Protein AF-A0A073JRW8-F1 (afdb_monomer)

Secondary structure (DSSP, 8-state):
-------------SSSSSSS-TT----------------TTHHHHHHHS-HHHHHHHHHHTS-------TTS-TTS-SEEEEEEE-SSPPHHHHHHHHHHTT----HHHHHHHHHHHHHHHHHHHHHHHTSPP-SSS-GGG-EEEEEE-SSS-EEEEEEES--

Structure (mmCIF, N/CA/C/O backbone):
data_AF-A0A073JRW8-F1
#
_entry.id   AF-A0A073JRW8-F1
#
loop_
_atom_site.group_PDB
_atom_site.id
_atom_site.type_symbol
_atom_site.label_atom_id
_atom_site.label_alt_id
_atom_site.label_comp_id
_atom_site.label_asym_id
_atom_site.label_entity_id
_atom_site.label_seq_id
_atom_site.pdbx_PDB_ins_code
_atom_site.Cartn_x
_atom_site.Cartn_y
_atom_site.Cartn_z
_atom_site.occupancy
_atom_site.B_iso_or_equiv
_atom_site.auth_seq_id
_atom_site.auth_comp_id
_atom_site.auth_asym_id
_atom_site.auth_atom_id
_atom_site.pdbx_PDB_model_num
ATOM 1 N N . MET A 1 1 ? -10.676 -90.789 -22.415 1.00 35.84 1 MET A N 1
ATOM 2 C CA . MET A 1 1 ? -9.493 -90.402 -21.603 1.00 35.84 1 MET A CA 1
ATOM 3 C C . MET A 1 1 ? -9.433 -88.880 -21.460 1.00 35.84 1 MET A C 1
ATOM 5 O O . MET A 1 1 ? -9.673 -88.204 -22.444 1.00 35.84 1 MET A O 1
ATOM 9 N N . LYS A 1 2 ? -9.048 -88.395 -20.265 1.00 36.50 2 LYS A N 1
ATOM 10 C CA . LYS A 1 2 ? -8.553 -87.036 -19.914 1.00 36.50 2 LYS A CA 1
ATOM 11 C C . LYS A 1 2 ? -9.554 -85.852 -19.780 1.00 36.50 2 LYS A C 1
ATOM 13 O O . LYS A 1 2 ? -9.898 -85.177 -20.735 1.00 36.50 2 LYS A O 1
ATOM 18 N N . ARG A 1 3 ? -9.918 -85.584 -18.506 1.00 36.88 3 ARG A N 1
ATOM 19 C CA . ARG A 1 3 ? -9.905 -84.293 -17.745 1.00 36.88 3 ARG A CA 1
ATOM 20 C C . ARG A 1 3 ? -9.437 -83.055 -18.565 1.00 36.88 3 ARG A C 1
ATOM 22 O O . ARG A 1 3 ? -8.387 -83.158 -19.179 1.00 36.88 3 ARG A O 1
ATOM 29 N N . ARG A 1 4 ? -10.011 -81.834 -18.509 1.00 43.69 4 ARG A N 1
ATOM 30 C CA . ARG A 1 4 ? -10.303 -80.963 -17.337 1.00 43.69 4 ARG A CA 1
ATOM 31 C C . ARG A 1 4 ? -10.936 -79.605 -17.786 1.00 43.69 4 ARG A C 1
ATOM 33 O O . ARG A 1 4 ? -10.446 -79.009 -18.727 1.00 43.69 4 ARG A O 1
ATOM 40 N N . LYS A 1 5 ? -11.893 -79.102 -16.981 1.00 47.22 5 LYS A N 1
ATOM 41 C CA . LYS A 1 5 ? -12.165 -77.707 -16.517 1.00 47.22 5 LYS A CA 1
ATOM 42 C C . LYS A 1 5 ? -12.513 -76.529 -17.475 1.00 47.22 5 LYS A C 1
ATOM 44 O O . LYS A 1 5 ? -11.645 -75.948 -18.102 1.00 47.22 5 LYS A O 1
ATOM 49 N N . LYS A 1 6 ? -13.763 -76.061 -17.272 1.00 51.03 6 LYS A N 1
ATOM 50 C CA . LYS A 1 6 ? -14.276 -74.688 -17.003 1.00 51.03 6 LYS A CA 1
ATOM 51 C C . LYS A 1 6 ? -13.978 -73.554 -18.003 1.00 51.03 6 LYS A C 1
ATOM 53 O O . LYS A 1 6 ? -12.868 -73.042 -18.052 1.00 51.03 6 LYS A O 1
ATOM 58 N N . GLY A 1 7 ? -15.046 -73.016 -18.600 1.00 43.41 7 GLY A N 1
ATOM 59 C CA . GLY A 1 7 ? -15.055 -71.698 -19.235 1.00 43.41 7 GLY A CA 1
ATOM 60 C C . GLY A 1 7 ? -16.471 -71.147 -19.452 1.00 43.41 7 GLY A C 1
ATOM 61 O O . GLY A 1 7 ? -17.179 -71.631 -20.319 1.00 43.41 7 GLY A O 1
ATOM 62 N N . LYS A 1 8 ? -16.818 -70.115 -18.667 1.00 47.66 8 LYS A N 1
ATOM 63 C CA . LYS A 1 8 ? -17.730 -68.991 -18.974 1.00 47.66 8 LYS A CA 1
ATOM 64 C C . LYS A 1 8 ? -19.222 -69.294 -19.237 1.00 47.66 8 LYS A C 1
ATOM 66 O O . LYS A 1 8 ? -19.666 -69.377 -20.373 1.00 47.66 8 LYS A O 1
ATOM 71 N N . LEU A 1 9 ? -20.006 -69.303 -18.157 1.00 50.66 9 LEU A N 1
ATOM 72 C CA . LEU A 1 9 ? -21.422 -68.911 -18.154 1.00 50.66 9 LEU A CA 1
ATOM 73 C C . LEU A 1 9 ? -21.492 -67.493 -17.552 1.00 50.66 9 LEU A C 1
ATOM 75 O O . LEU A 1 9 ? -20.714 -67.226 -16.638 1.00 50.66 9 LEU A O 1
ATOM 79 N N . LEU A 1 10 ? -22.424 -66.652 -18.021 1.00 53.97 10 LEU A N 1
ATOM 80 C CA . LEU A 1 10 ? -22.710 -65.253 -17.617 1.00 53.97 10 LEU A CA 1
ATOM 81 C C . LEU A 1 10 ? -22.165 -64.166 -18.562 1.00 53.97 10 LEU A C 1
ATOM 83 O O . LEU A 1 10 ? -21.431 -63.267 -18.165 1.00 53.97 10 LEU A O 1
ATOM 87 N N . ILE A 1 11 ? -22.598 -64.216 -19.821 1.00 52.56 11 ILE A N 1
ATOM 88 C CA . ILE A 1 11 ? -22.762 -63.015 -20.650 1.00 52.56 11 ILE A CA 1
ATOM 89 C C . ILE A 1 11 ? -24.273 -62.789 -20.725 1.00 52.56 11 ILE A C 1
ATOM 91 O O . ILE A 1 11 ? -24.951 -63.473 -21.484 1.00 52.56 11 ILE A O 1
ATOM 95 N N . GLY A 1 12 ? -24.815 -61.910 -19.879 1.00 53.12 12 GLY A N 1
ATOM 96 C CA . GLY A 1 12 ? -26.234 -61.553 -19.956 1.00 53.12 12 GLY A CA 1
ATOM 97 C C . GLY A 1 12 ? -26.850 -61.011 -18.670 1.00 53.12 12 GLY A C 1
ATOM 98 O O . GLY A 1 12 ? -27.732 -61.663 -18.135 1.00 53.12 12 GLY A O 1
ATOM 99 N N . THR A 1 13 ? -26.428 -59.832 -18.187 1.00 53.28 13 THR A N 1
ATOM 100 C CA . THR A 1 13 ? -27.171 -59.069 -17.148 1.00 53.28 13 THR A CA 1
ATOM 101 C C . THR A 1 13 ? -26.910 -57.546 -17.134 1.00 53.28 13 THR A C 1
ATOM 103 O O . THR A 1 13 ? -27.232 -56.885 -16.154 1.00 53.28 13 THR A O 1
ATOM 106 N N . LEU A 1 14 ? -26.381 -56.924 -18.196 1.00 49.25 14 LEU A N 1
ATOM 107 C CA . LEU A 1 14 ? -25.924 -55.517 -18.133 1.00 49.25 14 LEU A CA 1
ATOM 108 C C . LEU A 1 14 ? -26.833 -54.477 -18.825 1.00 49.25 14 LEU A C 1
ATOM 110 O O . LEU A 1 14 ? -26.345 -53.432 -19.234 1.00 49.25 14 LEU A O 1
ATOM 114 N N . ALA A 1 15 ? -28.143 -54.729 -18.960 1.00 52.25 15 ALA A N 1
ATOM 115 C CA . ALA A 1 15 ? -29.030 -53.841 -19.736 1.00 52.25 15 ALA A CA 1
ATOM 116 C C . ALA A 1 15 ? -30.393 -53.474 -19.101 1.00 52.25 15 ALA A C 1
ATOM 118 O O . ALA A 1 15 ? -31.238 -52.925 -19.797 1.00 52.25 15 ALA A O 1
ATOM 119 N N . VAL A 1 16 ? -30.635 -53.726 -17.805 1.00 51.41 16 VAL A N 1
ATOM 120 C CA . VAL A 1 16 ? -31.962 -53.454 -17.183 1.00 51.41 16 VAL A CA 1
ATOM 121 C C . VAL A 1 16 ? -31.950 -52.310 -16.147 1.00 51.41 16 VAL A C 1
ATOM 123 O O . VAL A 1 16 ? -32.996 -51.896 -15.667 1.00 51.41 16 VAL A O 1
ATOM 126 N N . GLY A 1 17 ? -30.797 -51.711 -15.834 1.00 48.44 17 GLY A N 1
ATOM 127 C CA . GLY A 1 17 ? -30.702 -50.703 -14.762 1.00 48.44 17 GLY A CA 1
ATOM 128 C C . GLY A 1 17 ? -30.895 -49.230 -15.153 1.00 48.44 17 GLY A C 1
ATOM 129 O O . GLY A 1 17 ? -30.940 -48.389 -14.264 1.00 48.44 17 GLY A O 1
ATOM 130 N N . MET A 1 18 ? -30.967 -48.877 -16.442 1.00 51.25 18 MET A N 1
ATOM 131 C CA . MET A 1 18 ? -30.707 -47.487 -16.871 1.00 51.25 18 MET A CA 1
ATOM 132 C C . MET A 1 18 ? -31.946 -46.637 -17.213 1.00 51.25 18 MET A C 1
ATOM 134 O O . MET A 1 18 ? -31.793 -45.501 -17.646 1.00 51.25 18 MET A O 1
ATOM 138 N N . LEU A 1 19 ? -33.170 -47.138 -17.007 1.00 50.44 19 LEU A N 1
ATOM 139 C CA . LEU A 1 19 ? -34.402 -46.448 -17.439 1.00 50.44 19 LEU A CA 1
ATOM 140 C C . LEU A 1 19 ? -35.303 -45.913 -16.307 1.00 50.44 19 LEU A C 1
ATOM 142 O O . LEU A 1 19 ? -36.461 -45.609 -16.564 1.00 50.44 19 LEU A O 1
ATOM 146 N N . LEU A 1 20 ? -34.803 -45.744 -15.074 1.00 50.81 20 LEU A N 1
ATOM 147 C CA . LEU A 1 20 ? -35.631 -45.274 -13.942 1.00 50.81 20 LEU A CA 1
ATOM 148 C C . LEU A 1 20 ? -35.132 -44.019 -13.195 1.00 50.81 20 LEU A C 1
ATOM 150 O O . LEU A 1 20 ? -35.583 -43.776 -12.082 1.00 50.81 20 LEU A O 1
ATOM 154 N N . SER A 1 21 ? -34.255 -43.180 -13.762 1.00 48.78 21 SER A N 1
ATOM 155 C CA . SER A 1 21 ? -33.743 -41.997 -13.029 1.00 48.78 21 SER A CA 1
ATOM 156 C C . SER A 1 21 ? -34.235 -40.622 -13.510 1.00 48.78 21 SER A C 1
ATOM 158 O O . SER A 1 21 ? -33.733 -39.608 -13.033 1.00 48.78 21 SER A O 1
ATOM 160 N N . GLN A 1 22 ? -35.211 -40.540 -14.417 1.00 48.69 22 GLN A N 1
ATOM 161 C CA . GLN A 1 22 ? -35.761 -39.257 -14.889 1.00 48.69 22 GLN A CA 1
ATOM 162 C C . GLN A 1 22 ? -36.931 -38.816 -13.990 1.00 48.69 22 GLN A C 1
ATOM 164 O O . GLN A 1 22 ? -38.089 -38.886 -14.389 1.00 48.69 22 GLN A O 1
ATOM 169 N N . GLY A 1 23 ? -36.656 -38.443 -12.739 1.00 52.97 23 GLY A N 1
ATOM 170 C CA . GLY A 1 23 ? -37.728 -38.032 -11.821 1.00 52.97 23 GLY A CA 1
ATOM 171 C C . GLY A 1 23 ? -37.309 -37.450 -10.475 1.00 52.97 23 GLY A C 1
ATOM 172 O O . GLY A 1 23 ? -38.172 -37.212 -9.637 1.00 52.97 23 GLY A O 1
ATOM 173 N N . ILE A 1 24 ? -36.017 -37.210 -10.240 1.00 49.53 24 ILE A N 1
ATOM 174 C CA . ILE A 1 24 ? -35.566 -36.579 -8.997 1.00 49.53 24 ILE A CA 1
ATOM 175 C C . ILE A 1 24 ? -35.348 -35.092 -9.296 1.00 49.53 24 ILE A C 1
ATOM 177 O O . ILE A 1 24 ? -34.480 -34.782 -10.114 1.00 49.53 24 ILE A O 1
ATOM 181 N N . PRO A 1 25 ? -36.109 -34.157 -8.693 1.00 47.12 25 PRO A N 1
ATOM 182 C CA . PRO A 1 25 ? -35.746 -32.752 -8.769 1.00 47.12 25 PRO A CA 1
ATOM 183 C C . PRO A 1 25 ? -34.351 -32.611 -8.163 1.00 47.12 25 PRO A C 1
ATOM 185 O O . PRO A 1 25 ? -34.113 -33.043 -7.033 1.00 47.12 25 PRO A O 1
ATOM 188 N N . TYR A 1 26 ? -33.418 -32.043 -8.926 1.00 47.31 26 TYR A N 1
ATOM 189 C CA . TYR A 1 26 ? -32.102 -31.673 -8.425 1.00 47.31 26 TYR A CA 1
ATOM 190 C C . TYR A 1 26 ? -32.273 -30.543 -7.405 1.00 47.31 26 TYR A C 1
ATOM 192 O O . TYR A 1 26 ? -32.080 -29.370 -7.711 1.00 47.31 26 TYR A O 1
ATOM 200 N N . ASN A 1 27 ? -32.649 -30.895 -6.177 1.00 45.81 27 ASN A N 1
ATOM 201 C CA . ASN A 1 27 ? -32.329 -30.075 -5.028 1.00 45.81 27 ASN A CA 1
ATOM 202 C C . ASN A 1 27 ? -30.813 -30.140 -4.911 1.00 45.81 27 ASN A C 1
ATOM 204 O O . ASN A 1 27 ? -30.245 -31.134 -4.456 1.00 45.81 27 ASN A O 1
ATOM 208 N N . VAL A 1 28 ? -30.155 -29.097 -5.406 1.00 57.91 28 VAL A N 1
ATOM 209 C CA . VAL A 1 28 ? -28.785 -28.798 -5.021 1.00 57.91 28 VAL A CA 1
ATOM 210 C C . VAL A 1 28 ? -28.754 -28.826 -3.495 1.00 57.91 28 VAL A C 1
ATOM 212 O O . VAL A 1 28 ? -29.450 -28.057 -2.835 1.00 57.91 28 VAL A O 1
ATOM 215 N N . LEU A 1 29 ? -28.004 -29.765 -2.925 1.00 47.88 29 LEU A N 1
ATOM 216 C CA . LEU A 1 29 ? -27.641 -29.725 -1.515 1.00 47.88 29 LEU A CA 1
ATOM 217 C C . LEU A 1 29 ? -26.629 -28.587 -1.362 1.00 47.88 29 LEU A C 1
ATOM 219 O O . LEU A 1 29 ? -25.432 -28.816 -1.221 1.00 47.88 29 LEU A O 1
ATOM 223 N N . ALA A 1 30 ? -27.106 -27.350 -1.488 1.00 47.09 30 ALA A N 1
ATOM 224 C CA . ALA A 1 30 ? -26.414 -26.225 -0.905 1.00 47.09 30 ALA A CA 1
ATOM 225 C C . ALA A 1 30 ? -26.452 -26.482 0.600 1.00 47.09 30 ALA A C 1
ATOM 227 O O . ALA A 1 30 ? -27.526 -26.495 1.204 1.00 47.09 30 ALA A O 1
ATOM 228 N N . GLU A 1 31 ? -25.286 -26.783 1.165 1.00 42.62 31 GLU A N 1
ATOM 229 C CA . GLU A 1 31 ? -25.055 -26.713 2.599 1.00 42.62 31 GLU A CA 1
ATOM 230 C C . GLU A 1 31 ? -25.673 -25.402 3.085 1.00 42.62 31 GLU A C 1
ATOM 232 O O . GLU A 1 31 ? -25.370 -24.327 2.555 1.00 42.62 31 GLU A O 1
ATOM 237 N N . SER A 1 32 ? -26.653 -25.518 3.983 1.00 49.69 32 SER A N 1
ATOM 238 C CA . SER A 1 32 ? -27.364 -24.382 4.553 1.00 49.69 32 SER A CA 1
ATOM 239 C C . SER A 1 32 ? -26.346 -23.318 4.965 1.00 49.69 32 SER A C 1
ATOM 241 O O . SER A 1 32 ? -25.282 -23.691 5.466 1.00 49.69 32 SER A O 1
ATOM 243 N N . PRO A 1 33 ? -26.627 -22.014 4.786 1.00 46.44 33 PRO A N 1
ATOM 244 C CA . PRO A 1 33 ? -25.739 -20.991 5.309 1.00 46.44 33 PRO A CA 1
ATOM 245 C C . PRO A 1 33 ? -25.547 -21.280 6.796 1.00 46.44 33 PRO A C 1
ATOM 247 O O . PRO A 1 33 ? -26.513 -21.270 7.557 1.00 46.44 33 PRO A O 1
ATOM 250 N N . VAL A 1 34 ? -24.316 -21.622 7.185 1.00 49.56 34 VAL A N 1
ATOM 251 C CA . VAL A 1 34 ? -23.943 -21.749 8.589 1.00 49.56 34 VAL A CA 1
ATOM 252 C C . VAL A 1 34 ? -24.274 -20.399 9.207 1.00 49.56 34 VAL A C 1
ATOM 254 O O . VAL A 1 34 ? -23.617 -19.400 8.911 1.00 49.56 34 VAL A O 1
ATOM 257 N N . GLU A 1 35 ? -25.338 -20.350 10.007 1.00 46.59 35 GLU A N 1
ATOM 258 C CA . GLU A 1 35 ? -25.598 -19.219 10.883 1.00 46.59 35 GLU A CA 1
ATOM 259 C C . GLU A 1 35 ? -24.386 -19.107 11.804 1.00 46.59 35 GLU A C 1
ATOM 261 O O . GLU A 1 35 ? -24.198 -19.893 12.735 1.00 46.59 35 GLU A O 1
ATOM 266 N N . LEU A 1 36 ? -23.509 -18.154 11.491 1.00 46.72 36 LEU A N 1
ATOM 267 C CA . LEU A 1 36 ? -22.407 -17.773 12.355 1.00 46.72 36 LEU A CA 1
ATOM 268 C C . LEU A 1 36 ? -23.016 -17.054 13.556 1.00 46.72 36 LEU A C 1
ATOM 270 O O . LEU A 1 36 ? -23.108 -15.827 13.590 1.00 46.72 36 LEU A O 1
ATOM 274 N N . ASN A 1 37 ? -23.473 -17.843 14.526 1.00 51.41 37 ASN A N 1
ATOM 275 C CA . ASN A 1 37 ? -23.863 -17.337 15.828 1.00 51.41 37 ASN A CA 1
ATOM 276 C C . ASN A 1 37 ? -22.679 -16.544 16.403 1.00 51.41 37 ASN A C 1
ATOM 278 O O . ASN A 1 37 ? -21.550 -17.054 16.392 1.00 51.41 37 ASN A O 1
ATOM 282 N N . PRO A 1 38 ? -22.898 -15.308 16.885 1.00 51.75 38 PRO A N 1
ATOM 283 C CA . PRO A 1 38 ? -21.883 -14.572 17.616 1.00 51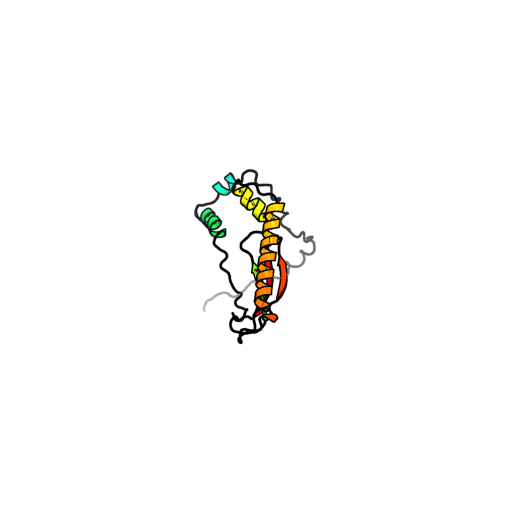.75 38 PRO A CA 1
ATOM 284 C C . PRO A 1 38 ? -21.331 -15.472 18.720 1.00 51.75 38 PRO A C 1
ATOM 286 O O . PRO A 1 38 ? -22.078 -16.024 19.524 1.00 51.75 38 PRO A O 1
ATOM 289 N N . VAL A 1 39 ? -20.019 -15.691 18.714 1.00 54.50 39 VAL A N 1
ATOM 290 C CA . VAL A 1 39 ? -19.368 -16.526 19.721 1.00 54.50 39 VAL A CA 1
ATOM 291 C C . VAL A 1 39 ? -19.373 -15.739 21.029 1.00 54.50 39 VAL A C 1
ATOM 293 O O . VAL A 1 39 ? -18.458 -14.963 21.294 1.00 54.50 39 VAL A O 1
ATOM 296 N N . ASP A 1 40 ? -20.400 -15.949 21.851 1.00 59.66 40 ASP A N 1
ATOM 297 C CA . ASP A 1 40 ? -20.576 -15.277 23.148 1.00 59.66 40 ASP A CA 1
ATOM 298 C C . ASP A 1 40 ? -19.423 -15.553 24.128 1.00 59.66 40 ASP A C 1
ATOM 300 O O . ASP A 1 40 ? -19.255 -14.851 25.120 1.00 59.66 40 ASP A O 1
ATOM 304 N N . ASN A 1 41 ? -18.591 -16.564 23.847 1.00 58.00 41 ASN A N 1
ATOM 305 C CA . ASN A 1 41 ? -17.493 -16.980 24.712 1.00 58.00 41 ASN A CA 1
ATOM 306 C C . ASN A 1 41 ? -16.230 -17.306 23.908 1.00 58.00 41 ASN A C 1
ATOM 308 O O . ASN A 1 41 ? -15.833 -18.465 23.758 1.00 58.00 41 ASN A O 1
ATOM 312 N N . VAL A 1 42 ? -15.579 -16.258 23.405 1.00 59.59 42 VAL A N 1
ATOM 313 C CA . VAL A 1 42 ? -14.288 -16.340 22.700 1.00 59.59 42 VAL A CA 1
ATOM 314 C C . VAL A 1 42 ? -13.241 -17.088 23.542 1.00 59.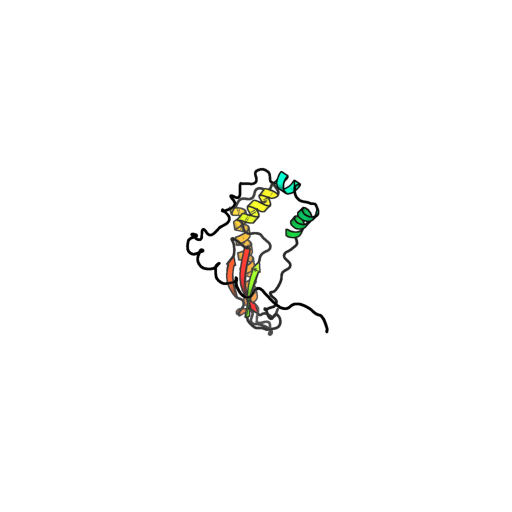59 42 VAL A C 1
ATOM 316 O O . VAL A 1 42 ? -12.448 -17.856 23.006 1.00 59.59 42 VAL A O 1
ATOM 319 N N . GLU A 1 43 ? -13.287 -16.959 24.873 1.00 60.22 43 GLU A N 1
ATOM 320 C CA . GLU A 1 43 ? -12.415 -17.713 25.782 1.00 60.22 43 GLU A CA 1
ATOM 321 C C . GLU A 1 43 ? -12.602 -19.230 25.712 1.00 60.22 43 GLU A C 1
ATOM 323 O O . GLU A 1 43 ? -11.621 -19.964 25.810 1.00 60.22 43 GLU A O 1
ATOM 328 N N . THR A 1 44 ? -13.832 -19.723 25.568 1.00 63.00 44 THR A N 1
ATOM 329 C CA . THR A 1 44 ? -14.110 -21.167 25.532 1.00 63.00 44 THR A CA 1
ATOM 330 C C . THR A 1 44 ? -13.584 -21.769 24.236 1.00 63.00 44 THR A C 1
ATOM 332 O O . THR A 1 44 ? -12.980 -22.842 24.247 1.00 63.00 44 THR A O 1
ATOM 335 N N . VAL A 1 45 ? -13.717 -21.026 23.133 1.00 65.19 45 VAL A N 1
ATOM 336 C CA . VAL A 1 45 ? -13.146 -21.397 21.834 1.00 65.19 45 VAL A CA 1
ATOM 337 C C . VAL A 1 45 ? -11.619 -21.369 21.891 1.00 65.19 45 VAL A C 1
ATOM 339 O O . VAL A 1 45 ? -10.990 -22.356 21.525 1.00 65.19 45 VAL A O 1
ATOM 342 N N . LEU A 1 46 ? -11.005 -20.325 22.455 1.00 63.16 46 LEU A N 1
ATOM 343 C CA . LEU A 1 46 ? -9.546 -20.248 22.613 1.00 63.16 46 LEU A CA 1
ATOM 344 C C . LEU A 1 46 ? -8.984 -21.336 23.548 1.00 63.16 46 LEU A C 1
ATOM 346 O O . LEU A 1 46 ? -7.904 -21.872 23.298 1.00 63.16 46 LEU A O 1
ATOM 350 N N . LYS A 1 47 ? -9.719 -21.709 24.605 1.00 70.44 47 LYS A N 1
ATOM 351 C CA . LYS A 1 47 ? -9.351 -22.803 25.524 1.00 70.44 47 LYS A CA 1
ATOM 352 C C . LYS A 1 47 ? -9.452 -24.181 24.867 1.00 70.44 47 LYS A C 1
ATOM 354 O O . LYS A 1 47 ? -8.681 -25.062 25.239 1.00 70.44 47 LYS A O 1
ATOM 359 N N . SER A 1 48 ? -10.343 -24.352 23.888 1.00 74.88 48 SER A N 1
ATOM 360 C CA . SER A 1 48 ? -10.515 -25.610 23.147 1.00 74.88 48 SER A CA 1
ATOM 361 C C . SER A 1 48 ? -9.401 -25.904 22.131 1.00 74.88 48 SER A C 1
ATOM 363 O O . SER A 1 48 ? -9.293 -27.030 21.654 1.00 74.88 48 SER A O 1
ATOM 365 N N . LEU A 1 49 ? -8.544 -24.922 21.832 1.00 74.81 49 LEU A N 1
ATOM 366 C CA . LEU A 1 49 ? -7.424 -25.079 20.904 1.00 74.81 49 LEU A CA 1
ATOM 367 C C . LEU A 1 49 ? -6.232 -25.772 21.574 1.00 74.81 49 LEU A C 1
ATOM 369 O O . LEU A 1 49 ? -5.830 -25.399 22.686 1.00 74.81 49 LEU A O 1
ATOM 373 N N . SER A 1 50 ? -5.635 -26.736 20.870 1.00 80.06 50 SER A N 1
ATOM 374 C CA . SER A 1 50 ? -4.394 -27.409 21.266 1.00 80.06 50 SER A CA 1
ATOM 375 C C . SER A 1 50 ? -3.204 -26.441 21.288 1.00 80.06 50 SER A C 1
ATOM 377 O O . SER A 1 50 ? -3.253 -25.359 20.703 1.00 80.06 50 SER A O 1
ATOM 379 N N . ALA A 1 51 ? -2.110 -26.821 21.957 1.00 79.00 51 ALA A N 1
ATOM 380 C CA . ALA A 1 51 ? -0.899 -25.997 22.014 1.00 79.00 51 ALA A CA 1
ATOM 381 C C . ALA A 1 51 ? -0.358 -25.664 20.611 1.00 79.00 51 ALA A C 1
ATOM 383 O O . ALA A 1 51 ? 0.009 -24.520 20.353 1.00 79.00 51 ALA A O 1
ATOM 384 N N . ASP A 1 52 ? -0.402 -26.626 19.688 1.00 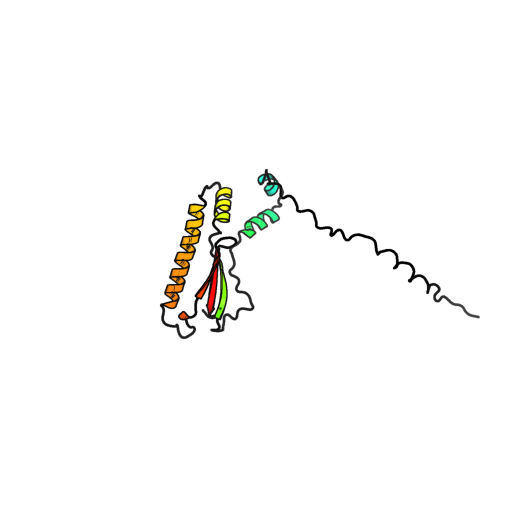71.62 52 ASP A N 1
ATOM 385 C CA . ASP A 1 52 ? 0.011 -26.424 18.298 1.00 71.62 52 ASP A CA 1
ATOM 386 C C . ASP A 1 52 ? -0.952 -25.510 17.535 1.00 71.62 52 ASP A C 1
ATOM 388 O O . ASP A 1 52 ? -0.513 -24.676 16.750 1.00 71.62 52 ASP A O 1
ATOM 392 N N . GLN A 1 53 ? -2.258 -25.598 17.802 1.00 68.56 53 GLN A N 1
ATOM 393 C CA . GLN A 1 53 ? -3.260 -24.714 17.198 1.00 68.56 53 GLN A CA 1
ATOM 394 C C . GLN A 1 53 ? -3.153 -23.274 17.718 1.00 68.56 53 GLN A C 1
ATOM 396 O O . GLN A 1 53 ? -3.309 -22.328 16.948 1.00 68.56 53 GLN A O 1
ATOM 401 N N . ARG A 1 54 ? -2.837 -23.081 19.004 1.00 75.12 54 ARG A N 1
ATOM 402 C CA . ARG A 1 54 ? -2.555 -21.750 19.569 1.00 75.12 54 ARG A CA 1
ATOM 403 C C . ARG A 1 54 ? -1.259 -21.176 19.019 1.00 75.12 54 ARG A C 1
ATOM 405 O O . ARG A 1 54 ? -1.233 -20.019 18.624 1.00 75.12 54 ARG A O 1
ATOM 412 N N . LYS A 1 55 ? -0.219 -22.002 18.905 1.00 72.12 55 LYS A N 1
ATOM 413 C CA . LYS A 1 55 ? 1.040 -21.616 18.269 1.00 72.12 55 LYS A CA 1
ATOM 414 C C . LYS A 1 55 ? 0.843 -21.267 16.792 1.00 72.12 55 LYS A C 1
ATOM 416 O O . LYS A 1 55 ? 1.448 -20.318 16.320 1.00 72.12 55 LYS A O 1
ATOM 421 N N . ALA A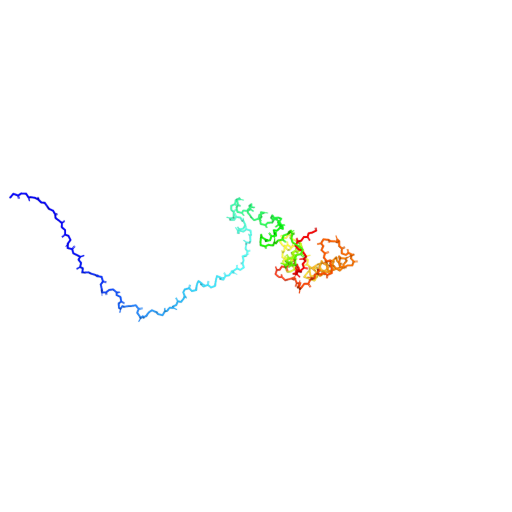 1 56 ? -0.035 -21.971 16.077 1.00 67.75 56 ALA A N 1
ATOM 422 C CA . ALA A 1 56 ? -0.406 -21.634 14.704 1.00 67.75 56 ALA A CA 1
ATOM 423 C C . ALA A 1 56 ? -1.146 -20.286 14.610 1.00 67.75 56 ALA A C 1
ATOM 425 O O . ALA A 1 56 ? -0.921 -19.544 13.662 1.00 67.75 56 ALA A O 1
ATOM 426 N N . LEU A 1 57 ? -1.972 -19.929 15.602 1.00 66.62 57 LEU A N 1
ATOM 427 C CA . LEU A 1 57 ? -2.580 -18.593 15.713 1.00 66.62 57 LEU A CA 1
ATOM 428 C C . LEU A 1 57 ? -1.556 -17.500 16.030 1.00 66.62 57 LEU A C 1
ATOM 430 O O . LEU A 1 57 ? -1.618 -16.426 15.444 1.00 66.62 57 LEU A O 1
ATOM 434 N N . GLU A 1 58 ? -0.583 -17.774 16.896 1.00 64.94 58 GLU A N 1
ATOM 435 C CA . GLU A 1 58 ? 0.543 -16.862 17.146 1.00 64.94 58 GLU A CA 1
ATOM 436 C C . GLU A 1 58 ? 1.456 -16.726 15.913 1.00 64.94 58 GLU A C 1
ATOM 438 O O . GLU A 1 58 ? 2.059 -15.680 15.691 1.00 64.94 58 GLU A O 1
ATOM 443 N N . GLN A 1 59 ? 1.538 -17.768 15.081 1.00 60.50 59 GLN A N 1
ATOM 444 C CA . GLN A 1 59 ? 2.258 -17.773 13.805 1.00 60.50 59 GLN A CA 1
ATOM 445 C C . GLN A 1 59 ? 1.443 -17.204 12.635 1.00 60.50 59 GLN A C 1
ATOM 447 O O . GLN A 1 59 ? 2.027 -16.871 11.613 1.00 60.50 59 GLN A O 1
ATOM 452 N N . LEU A 1 60 ? 0.125 -17.040 12.758 1.00 58.62 60 LEU A N 1
ATOM 453 C CA . LEU A 1 60 ? -0.671 -16.242 11.816 1.00 58.62 60 LEU A CA 1
ATOM 454 C C . LEU A 1 60 ? -0.322 -14.747 11.922 1.00 58.62 60 LEU A C 1
ATOM 456 O O . LEU A 1 60 ? -0.449 -14.022 10.941 1.00 58.62 60 LEU A O 1
ATOM 460 N N . ASP A 1 61 ? 0.186 -14.308 13.078 1.00 52.44 61 ASP A N 1
ATOM 461 C CA . ASP A 1 61 ? 0.836 -13.004 13.268 1.00 52.44 61 ASP A CA 1
ATOM 462 C C . ASP A 1 61 ? 2.304 -12.993 12.771 1.00 52.44 61 ASP A C 1
ATOM 464 O O . ASP A 1 61 ? 2.996 -11.977 12.912 1.00 52.44 61 ASP A O 1
ATOM 468 N N . ALA A 1 62 ? 2.820 -14.093 12.195 1.00 49.41 62 ALA A N 1
ATOM 469 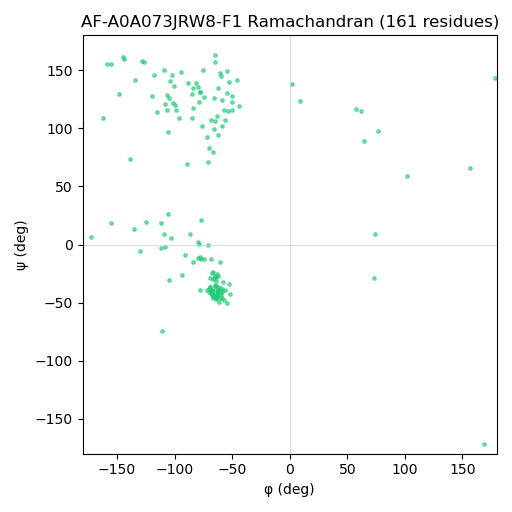C CA . ALA A 1 62 ? 4.177 -14.130 11.660 1.00 49.41 62 ALA A CA 1
ATOM 470 C C . ALA A 1 62 ? 4.264 -13.228 10.427 1.00 49.41 62 ALA A C 1
ATOM 472 O O . ALA A 1 62 ? 3.725 -13.543 9.373 1.00 49.41 62 ALA A O 1
ATOM 473 N N . ASN A 1 63 ? 4.943 -12.099 10.640 1.00 52.69 63 ASN A N 1
ATOM 474 C CA . ASN A 1 63 ? 5.515 -11.147 9.695 1.00 52.69 63 ASN A CA 1
ATOM 475 C C . ASN A 1 63 ? 5.146 -11.361 8.217 1.00 52.69 63 ASN A C 1
ATOM 477 O O . ASN A 1 63 ? 5.501 -12.403 7.661 1.00 52.69 63 ASN A O 1
ATOM 481 N N . PRO A 1 64 ? 4.571 -10.350 7.539 1.00 52.84 64 PRO A N 1
ATOM 482 C CA . PRO A 1 64 ? 4.359 -10.412 6.102 1.00 52.84 64 PRO A CA 1
ATOM 483 C C . PRO A 1 64 ? 5.725 -10.511 5.415 1.00 52.84 64 PRO A C 1
ATOM 485 O O . PRO A 1 64 ? 6.408 -9.513 5.189 1.00 52.84 64 PRO A O 1
ATOM 488 N N . ASN A 1 65 ? 6.166 -11.733 5.119 1.00 56.25 65 ASN A N 1
ATOM 489 C CA . ASN A 1 65 ? 7.293 -11.952 4.233 1.00 56.25 65 ASN A CA 1
ATOM 490 C C . ASN A 1 65 ? 6.845 -11.440 2.867 1.00 56.25 65 ASN A C 1
ATOM 492 O O . ASN A 1 65 ? 5.992 -12.050 2.217 1.00 56.25 65 ASN A O 1
ATOM 496 N N . PHE A 1 66 ? 7.379 -10.285 2.462 1.00 63.62 66 PHE A N 1
ATOM 497 C CA . PHE A 1 66 ? 7.108 -9.726 1.147 1.00 63.62 66 PHE A CA 1
ATOM 498 C C . PHE A 1 66 ? 7.518 -10.776 0.109 1.00 63.62 66 PHE A C 1
ATOM 500 O O . PHE A 1 66 ? 8.671 -11.198 0.040 1.00 63.62 66 PHE A O 1
ATOM 507 N N . THR A 1 67 ? 6.544 -11.273 -0.642 1.00 68.94 67 THR A N 1
ATOM 508 C CA . THR A 1 67 ? 6.780 -12.292 -1.660 1.00 68.94 67 THR A CA 1
ATOM 509 C C . THR A 1 67 ? 6.465 -11.655 -2.996 1.00 68.94 67 THR A C 1
ATOM 511 O O . THR A 1 67 ? 5.326 -11.273 -3.255 1.00 68.94 67 THR A O 1
ATOM 514 N N . ILE A 1 68 ? 7.493 -11.493 -3.825 1.00 74.31 68 ILE A N 1
ATOM 515 C CA . ILE A 1 68 ? 7.312 -11.096 -5.218 1.00 74.31 68 ILE A CA 1
ATOM 516 C C . ILE A 1 68 ? 6.866 -12.347 -5.970 1.00 74.31 68 ILE A C 1
ATOM 518 O O . ILE A 1 68 ? 7.441 -13.423 -5.797 1.00 74.31 68 ILE A O 1
ATOM 522 N N . SER A 1 69 ? 5.809 -12.211 -6.763 1.00 77.19 69 SER A N 1
ATOM 523 C CA . SER A 1 69 ? 5.291 -13.319 -7.555 1.00 77.19 69 SER A CA 1
ATOM 524 C C . SER A 1 69 ? 6.362 -13.789 -8.559 1.00 77.19 69 SER A C 1
ATOM 526 O O . SER A 1 69 ? 7.016 -12.945 -9.173 1.00 77.19 69 SER A O 1
ATOM 528 N N . PRO A 1 70 ? 6.601 -15.105 -8.715 1.00 81.44 70 PRO A N 1
ATOM 529 C CA . PRO A 1 70 ? 7.733 -15.624 -9.493 1.00 81.44 70 PRO A CA 1
ATOM 530 C C . PRO A 1 70 ? 7.630 -15.366 -11.005 1.00 81.44 70 PRO A C 1
ATOM 532 O O . PRO A 1 70 ? 8.600 -15.567 -11.726 1.00 81.44 70 PRO A O 1
ATOM 535 N N . ASP A 1 71 ? 6.462 -14.949 -11.489 1.00 83.56 71 ASP A N 1
ATOM 536 C CA . ASP A 1 71 ? 6.207 -14.500 -12.861 1.00 83.56 71 ASP A CA 1
ATOM 537 C C . ASP A 1 71 ? 6.696 -13.068 -13.134 1.00 83.56 71 ASP A C 1
ATOM 539 O O . ASP 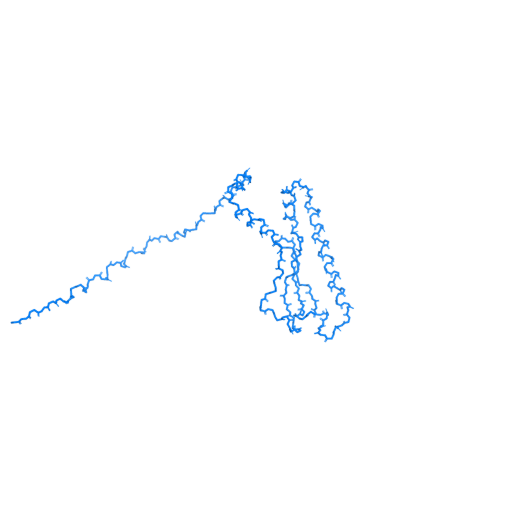A 1 71 ? 6.739 -12.649 -14.290 1.00 83.56 71 ASP A O 1
ATOM 543 N N . ILE A 1 72 ? 7.076 -12.314 -12.099 1.00 83.38 72 ILE A N 1
ATOM 544 C CA . ILE A 1 72 ? 7.628 -10.965 -12.234 1.00 83.38 72 ILE A CA 1
ATOM 545 C C . ILE A 1 72 ? 9.128 -11.065 -12.518 1.00 83.38 72 ILE A C 1
ATOM 547 O O . ILE A 1 72 ? 9.906 -11.521 -11.680 1.00 83.38 72 ILE A O 1
ATOM 551 N N . ASP A 1 73 ? 9.546 -10.574 -13.684 1.00 83.62 73 ASP A N 1
ATOM 552 C CA . ASP A 1 73 ? 10.964 -10.439 -14.009 1.00 83.62 73 ASP A CA 1
ATOM 553 C C . ASP A 1 73 ? 11.580 -9.238 -13.276 1.00 83.62 73 ASP A C 1
ATOM 555 O O . ASP A 1 73 ? 11.427 -8.084 -13.680 1.00 83.62 73 ASP A O 1
ATOM 559 N N . ALA A 1 74 ? 12.303 -9.524 -12.194 1.00 82.56 74 ALA A N 1
ATOM 560 C CA . ALA A 1 74 ? 13.010 -8.523 -11.398 1.00 82.56 74 ALA A CA 1
ATOM 561 C C . ALA A 1 74 ? 14.351 -8.057 -12.013 1.00 82.56 74 ALA A C 1
ATOM 563 O O . ALA A 1 74 ? 15.055 -7.240 -11.421 1.00 82.56 74 ALA A O 1
ATOM 564 N N . ASN A 1 75 ? 14.738 -8.588 -13.179 1.00 82.75 75 ASN A N 1
ATOM 565 C CA . ASN A 1 75 ? 15.982 -8.242 -13.879 1.00 82.75 75 ASN A CA 1
ATOM 566 C C . ASN A 1 75 ? 15.738 -7.418 -15.152 1.00 82.75 75 ASN A C 1
ATOM 568 O O . ASN A 1 75 ? 16.698 -7.006 -15.807 1.00 82.75 75 ASN A O 1
ATOM 572 N N . SER A 1 76 ? 14.474 -7.157 -15.496 1.00 83.31 76 SER A N 1
ATOM 573 C CA . SER A 1 76 ? 14.088 -6.380 -16.671 1.00 83.31 76 SER A CA 1
ATOM 574 C C . SER A 1 76 ? 13.624 -4.958 -16.313 1.00 83.31 76 SER A C 1
ATOM 576 O O . SER A 1 76 ? 12.889 -4.765 -15.340 1.00 83.31 76 SER A O 1
ATOM 578 N N . PRO A 1 77 ? 13.991 -3.933 -17.110 1.00 83.25 77 PRO A N 1
ATOM 579 C CA . PRO A 1 77 ? 13.457 -2.577 -16.972 1.00 83.25 77 PRO A CA 1
ATOM 580 C C . PRO A 1 77 ? 11.988 -2.453 -17.399 1.00 83.25 77 PRO A C 1
ATOM 582 O O . PRO A 1 77 ? 11.422 -1.356 -17.342 1.00 83.25 77 PRO A O 1
ATOM 585 N N . GLU A 1 78 ? 11.360 -3.543 -17.844 1.00 86.69 78 GLU A N 1
ATOM 586 C CA . GLU A 1 78 ? 9.940 -3.565 -18.165 1.00 86.69 78 GLU A CA 1
ATOM 587 C C . GLU A 1 78 ? 9.066 -3.220 -16.956 1.00 86.69 78 GLU A C 1
ATOM 589 O O . GLU A 1 78 ? 9.385 -3.484 -15.796 1.00 86.69 78 GLU A O 1
ATOM 594 N N . LEU A 1 79 ? 7.938 -2.575 -17.251 1.00 88.00 79 LEU A N 1
ATOM 595 C CA . LEU A 1 79 ? 7.002 -2.130 -16.235 1.00 88.00 79 LEU A CA 1
ATOM 596 C C . LEU A 1 79 ? 6.147 -3.294 -15.750 1.00 88.00 79 LEU A C 1
ATOM 598 O O . LEU A 1 79 ? 5.375 -3.877 -16.512 1.00 88.00 79 LEU A O 1
ATOM 602 N N . VAL A 1 80 ? 6.202 -3.539 -14.449 1.00 90.88 80 VAL A N 1
ATOM 603 C CA . VAL A 1 80 ? 5.417 -4.561 -13.767 1.00 90.88 80 VAL A CA 1
ATOM 604 C C . VAL A 1 80 ? 4.344 -3.909 -12.903 1.00 90.88 80 VAL A C 1
ATOM 606 O O . VAL A 1 80 ? 4.478 -2.772 -12.436 1.00 90.88 80 VAL A O 1
ATOM 609 N N . LYS A 1 81 ? 3.226 -4.613 -12.724 1.00 90.81 81 LYS A N 1
ATOM 610 C CA . LYS A 1 81 ? 2.105 -4.167 -11.891 1.00 90.81 81 LYS A CA 1
ATOM 611 C C . LYS A 1 81 ? 2.174 -4.901 -10.567 1.00 90.81 81 LYS A C 1
ATOM 613 O O . LYS A 1 81 ? 2.109 -6.124 -10.548 1.00 90.81 81 LYS A O 1
ATOM 618 N N . VAL A 1 82 ? 2.256 -4.153 -9.478 1.00 90.50 82 VAL A N 1
ATOM 619 C CA . VAL A 1 82 ? 2.314 -4.720 -8.131 1.00 90.50 82 VAL A CA 1
ATOM 620 C C . VAL A 1 82 ? 1.262 -4.087 -7.238 1.00 90.50 82 VAL A C 1
ATOM 622 O O . VAL A 1 82 ? 0.806 -2.965 -7.477 1.00 90.50 82 VAL A O 1
ATOM 625 N N . ILE A 1 83 ? 0.913 -4.804 -6.177 1.00 91.38 83 ILE A N 1
ATOM 626 C CA . ILE A 1 83 ? 0.172 -4.260 -5.047 1.00 91.38 83 ILE A CA 1
ATOM 627 C C . ILE A 1 83 ? 1.153 -4.167 -3.883 1.00 91.38 83 ILE A C 1
ATOM 629 O O . ILE A 1 83 ? 1.745 -5.166 -3.485 1.00 91.38 83 ILE A O 1
ATOM 633 N N . VAL A 1 84 ? 1.337 -2.959 -3.364 1.00 91.12 84 VAL A N 1
ATOM 634 C CA . VAL A 1 84 ? 2.132 -2.695 -2.167 1.00 91.12 84 VAL A CA 1
ATOM 635 C C . VAL A 1 84 ? 1.174 -2.638 -0.990 1.00 91.12 84 VAL A C 1
ATOM 637 O O . VAL A 1 84 ? 0.392 -1.696 -0.880 1.00 91.12 84 VAL A O 1
ATOM 640 N N . GLU A 1 85 ? 1.219 -3.652 -0.135 1.00 90.81 85 GLU A N 1
ATOM 641 C CA . GLU A 1 85 ? 0.482 -3.680 1.126 1.00 90.81 85 GLU A CA 1
ATOM 642 C C . GLU A 1 85 ? 1.239 -2.894 2.206 1.00 90.81 85 GLU A C 1
ATOM 644 O O . GLU A 1 85 ? 2.466 -2.944 2.294 1.00 90.81 85 GLU A O 1
ATOM 649 N N . PHE A 1 86 ? 0.509 -2.126 3.010 1.00 91.50 86 PHE A N 1
ATOM 650 C CA . PHE A 1 86 ? 1.044 -1.352 4.124 1.00 91.50 86 PHE A CA 1
ATOM 651 C C . PHE A 1 86 ? 0.936 -2.148 5.423 1.00 91.50 86 PHE A C 1
ATOM 653 O O . PHE A 1 86 ? -0.012 -2.897 5.639 1.00 91.50 86 PHE A O 1
ATOM 660 N N . ASN A 1 87 ? 1.887 -1.931 6.334 1.00 87.88 87 ASN A N 1
ATOM 661 C CA . ASN A 1 87 ? 1.937 -2.650 7.610 1.00 87.88 87 ASN A CA 1
ATOM 662 C C . ASN A 1 87 ? 0.740 -2.350 8.527 1.00 87.88 87 ASN A C 1
ATOM 664 O O . ASN A 1 87 ? 0.399 -3.157 9.395 1.00 87.88 87 ASN A O 1
ATOM 668 N N . GLN A 1 88 ? 0.125 -1.174 8.397 1.00 87.06 88 GLN A N 1
ATOM 669 C CA . GLN A 1 88 ? -1.050 -0.827 9.180 1.00 87.06 88 GLN A CA 1
ATOM 670 C C . GLN A 1 88 ? -2.287 -1.511 8.604 1.00 87.06 88 GLN A C 1
ATOM 672 O O . GLN A 1 88 ? -2.592 -1.393 7.421 1.00 87.06 88 GLN A O 1
ATOM 677 N N . ALA A 1 89 ? -3.065 -2.159 9.467 1.00 88.81 89 ALA A N 1
ATOM 678 C CA . ALA A 1 89 ? -4.316 -2.777 9.060 1.00 88.81 89 ALA A CA 1
ATOM 679 C C . ALA A 1 89 ? -5.350 -1.727 8.593 1.00 88.81 89 ALA A C 1
ATOM 681 O O . ALA A 1 89 ? -5.306 -0.567 9.026 1.00 88.81 89 ALA A O 1
ATOM 682 N N . PRO A 1 90 ? -6.338 -2.120 7.766 1.00 92.88 90 PRO A N 1
ATOM 683 C CA . PRO A 1 90 ? -7.470 -1.260 7.442 1.00 92.88 90 PRO A CA 1
ATOM 684 C C . PRO A 1 90 ? -8.192 -0.763 8.695 1.00 92.88 90 PRO A C 1
ATOM 686 O O . PRO A 1 90 ? -8.282 -1.476 9.695 1.00 92.88 90 PRO A O 1
ATOM 689 N N . ALA A 1 91 ? -8.782 0.433 8.629 1.00 92.31 91 ALA A N 1
ATOM 690 C CA . ALA A 1 91 ? -9.339 1.118 9.799 1.00 92.31 91 ALA A CA 1
ATOM 691 C C . ALA A 1 91 ? -10.305 0.252 10.630 1.00 92.31 91 ALA A C 1
ATOM 693 O O . ALA A 1 91 ? -10.222 0.228 11.857 1.00 92.31 91 ALA A O 1
ATOM 694 N N . LYS A 1 92 ? -11.195 -0.501 9.969 1.00 90.50 92 LYS A N 1
ATOM 695 C CA . LYS A 1 92 ? -12.147 -1.399 10.645 1.00 90.50 92 LYS A CA 1
ATOM 696 C C . LYS A 1 92 ? -11.443 -2.524 11.406 1.00 90.50 92 LYS A C 1
ATOM 698 O O . LYS A 1 92 ? -11.825 -2.823 12.533 1.00 90.50 92 LYS A O 1
ATOM 703 N N . ILE A 1 93 ? -10.415 -3.116 10.802 1.00 90.38 93 ILE A N 1
ATOM 704 C CA . ILE A 1 93 ? -9.633 -4.201 11.401 1.00 90.38 93 ILE A CA 1
ATOM 705 C C . ILE A 1 93 ? -8.794 -3.668 12.560 1.00 90.38 93 ILE A C 1
ATOM 707 O O . ILE A 1 93 ? -8.744 -4.293 13.613 1.00 90.38 93 ILE A O 1
ATOM 711 N N . GLU A 1 94 ? -8.204 -2.483 12.417 1.00 89.81 94 GLU A N 1
ATOM 712 C CA . GLU A 1 94 ? -7.405 -1.864 13.475 1.00 89.81 94 GLU A CA 1
ATOM 713 C C . GLU A 1 94 ? -8.250 -1.548 14.719 1.00 89.81 94 GLU A C 1
ATOM 715 O O . GLU A 1 94 ? -7.816 -1.814 15.840 1.00 89.81 94 GLU A O 1
ATOM 720 N N . VAL A 1 95 ? -9.488 -1.066 14.548 1.00 90.88 95 VAL A N 1
ATOM 721 C CA . VAL A 1 95 ? -10.425 -0.869 15.672 1.00 90.88 95 VAL A CA 1
ATOM 722 C C . VAL A 1 95 ? -10.675 -2.188 16.408 1.00 90.88 95 VAL A C 1
ATOM 724 O O . VAL A 1 95 ? -10.585 -2.222 17.636 1.00 90.88 95 VAL A O 1
ATOM 727 N N . MET A 1 96 ? -10.932 -3.281 15.681 1.00 89.25 96 MET A N 1
ATOM 728 C CA . MET A 1 96 ? -11.154 -4.605 16.279 1.00 89.25 96 MET A CA 1
ATOM 729 C C . MET A 1 96 ? -9.890 -5.152 16.955 1.00 89.25 96 MET A C 1
ATOM 731 O O . MET A 1 96 ? -9.959 -5.652 18.077 1.00 89.25 96 MET A O 1
ATOM 735 N N . LYS A 1 97 ? -8.720 -5.002 16.322 1.00 86.25 97 LYS A N 1
ATOM 736 C CA . LYS A 1 97 ? -7.418 -5.438 16.848 1.00 86.25 97 LYS A CA 1
ATOM 737 C C . LYS A 1 97 ? -7.062 -4.714 18.142 1.00 86.25 97 LYS A C 1
ATOM 739 O O . LYS A 1 97 ? -6.559 -5.335 19.076 1.00 86.25 97 LYS A O 1
ATOM 744 N N . GLN A 1 98 ? -7.326 -3.412 18.227 1.00 88.44 98 GLN A N 1
ATOM 745 C CA . GLN A 1 98 ? -7.110 -2.649 19.457 1.00 88.44 98 GLN A CA 1
ATOM 746 C C . GLN A 1 98 ? -8.141 -3.003 20.532 1.00 88.44 98 GLN A C 1
ATOM 748 O O . GLN A 1 98 ? -7.754 -3.171 21.689 1.00 88.44 98 GLN A O 1
ATOM 753 N N . ALA A 1 99 ? -9.409 -3.206 20.160 1.00 87.38 99 ALA A N 1
ATOM 754 C CA . ALA A 1 99 ? -10.450 -3.643 21.091 1.00 87.38 99 ALA A CA 1
ATOM 755 C C . ALA A 1 99 ? -10.119 -5.006 21.722 1.00 87.38 99 ALA A C 1
ATOM 757 O O . ALA A 1 99 ? -10.233 -5.155 22.937 1.00 87.38 99 ALA A O 1
ATOM 758 N N . ALA A 1 100 ? -9.607 -5.956 20.932 1.00 87.00 100 ALA A N 1
ATOM 759 C CA . ALA A 1 100 ? -9.114 -7.247 21.421 1.00 87.00 100 ALA A CA 1
ATOM 760 C C . ALA A 1 100 ? -7.926 -7.106 22.395 1.00 87.00 100 ALA A C 1
ATOM 762 O O . ALA A 1 100 ? -7.752 -7.929 23.288 1.00 87.00 100 ALA A O 1
ATOM 763 N N . LYS A 1 101 ? -7.137 -6.030 22.274 1.00 87.88 101 LYS A N 1
ATOM 764 C CA . LYS A 1 101 ? -6.049 -5.663 23.201 1.00 87.88 101 LYS A CA 1
ATOM 765 C C . LYS A 1 101 ? -6.522 -4.820 24.396 1.00 87.88 101 LYS A C 1
ATOM 767 O O . LYS A 1 101 ? -5.690 -4.263 25.112 1.00 87.88 101 LYS A O 1
ATOM 772 N N . GLY A 1 102 ? -7.833 -4.657 24.587 1.00 86.62 102 GLY A N 1
ATOM 773 C CA . GLY A 1 102 ? -8.425 -3.842 25.654 1.00 86.62 102 GLY A CA 1
ATOM 774 C C . GLY A 1 102 ? -8.314 -2.327 25.441 1.00 86.62 102 GLY A C 1
ATOM 775 O O . GLY A 1 102 ? -8.636 -1.552 26.342 1.00 86.62 102 GLY A O 1
ATOM 776 N N . LYS A 1 103 ? -7.868 -1.874 24.264 1.00 85.94 103 LYS A N 1
ATOM 777 C CA . LYS A 1 103 ? -7.707 -0.455 23.922 1.00 85.94 103 LYS A CA 1
ATOM 778 C C . LYS A 1 103 ? -8.881 0.022 23.074 1.00 85.94 103 LYS A C 1
ATOM 780 O O . LYS A 1 103 ? -9.290 -0.637 22.125 1.00 85.94 103 LYS A O 1
ATOM 785 N N . LYS A 1 104 ? -9.404 1.209 23.380 1.00 87.62 104 LYS A N 1
ATOM 786 C CA . LYS A 1 104 ? -10.453 1.846 22.576 1.00 87.62 104 LYS A CA 1
ATOM 787 C C . LYS A 1 104 ? -9.831 2.897 21.670 1.00 87.62 104 LYS A C 1
ATOM 789 O O . LYS A 1 104 ? -9.240 3.857 22.155 1.00 87.62 104 LYS A O 1
ATOM 794 N N . ILE A 1 105 ? -9.991 2.719 20.364 1.00 89.88 105 ILE A N 1
ATOM 795 C CA . ILE A 1 105 ? -9.689 3.746 19.367 1.00 89.88 105 ILE A CA 1
ATOM 796 C C . ILE A 1 105 ? -10.978 4.100 18.630 1.00 89.88 105 ILE A C 1
ATOM 798 O O . ILE A 1 105 ? -11.835 3.238 18.429 1.00 89.88 105 ILE A O 1
ATOM 802 N N . SER A 1 106 ? -11.135 5.359 18.227 1.00 91.69 106 SER A N 1
ATOM 803 C CA . SER A 1 106 ? -12.260 5.735 17.374 1.00 91.69 106 SER A CA 1
ATOM 804 C C . SER A 1 106 ? -12.019 5.266 15.938 1.00 91.69 106 SER A C 1
ATOM 806 O O . SER A 1 106 ? -10.886 5.243 15.451 1.00 91.69 106 SER A O 1
ATOM 808 N N . SER A 1 107 ? -13.104 4.963 15.221 1.00 89.75 107 SER A N 1
ATOM 809 C CA . SER A 1 107 ? -13.031 4.671 13.783 1.00 89.75 107 SER A CA 1
ATOM 810 C C . SER A 1 107 ? -12.427 5.836 12.992 1.00 89.75 107 SER A C 1
ATOM 812 O O . SER A 1 107 ? -11.748 5.611 11.993 1.00 89.75 107 SER A O 1
ATOM 814 N N . SER A 1 108 ? -12.643 7.079 13.441 1.00 91.69 108 SER A N 1
ATOM 815 C CA . SER A 1 108 ? -12.059 8.270 12.820 1.00 91.69 108 SER A CA 1
ATOM 816 C C . SER A 1 108 ? -10.542 8.320 12.986 1.00 91.69 108 SER A C 1
ATOM 818 O O . SER A 1 108 ? -9.843 8.581 12.014 1.00 91.69 108 SER A O 1
ATOM 820 N N . ALA A 1 109 ? -10.019 8.003 14.174 1.00 90.88 109 ALA A N 1
ATOM 821 C CA . ALA A 1 109 ? -8.582 7.965 14.420 1.00 90.88 109 ALA A CA 1
ATOM 822 C C . ALA A 1 109 ? -7.905 6.843 13.623 1.00 90.88 109 ALA A C 1
ATOM 824 O O . ALA A 1 109 ? -6.834 7.050 13.061 1.00 90.88 109 ALA A O 1
ATOM 825 N N . ALA A 1 110 ? -8.544 5.672 13.529 1.00 91.06 110 ALA A N 1
ATOM 826 C CA . ALA A 1 110 ? -8.052 4.570 12.703 1.00 91.06 110 ALA A CA 1
ATOM 827 C C . ALA A 1 110 ? -8.017 4.943 11.211 1.00 91.06 110 ALA A C 1
ATOM 829 O O . ALA A 1 110 ? -7.033 4.677 10.529 1.00 91.06 110 ALA A O 1
ATOM 830 N N . SER A 1 111 ? -9.067 5.606 10.717 1.00 92.81 111 SER A N 1
ATOM 831 C CA . SER A 1 111 ? -9.148 6.049 9.317 1.00 92.81 111 SER A 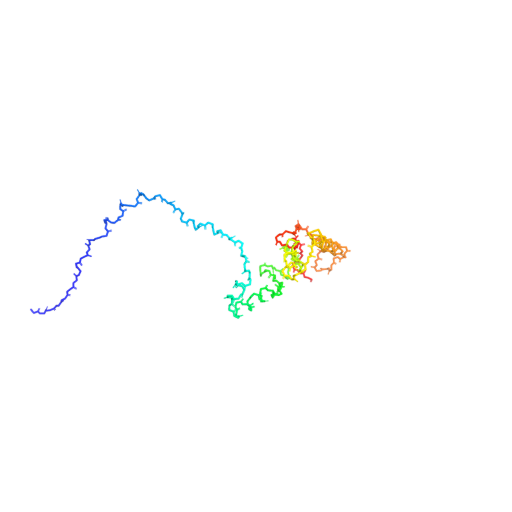CA 1
ATOM 832 C C . SER A 1 111 ? -8.134 7.147 9.003 1.00 92.81 111 SER A C 1
ATOM 834 O O . SER A 1 111 ? -7.489 7.097 7.964 1.00 92.81 111 SER A O 1
ATOM 836 N N . ALA A 1 112 ? -7.923 8.086 9.930 1.00 94.12 112 ALA A N 1
ATOM 837 C CA . ALA A 1 112 ? -6.929 9.142 9.773 1.00 94.12 112 ALA A CA 1
ATOM 838 C C . ALA A 1 112 ? -5.509 8.583 9.605 1.00 94.12 112 ALA A C 1
ATOM 840 O O . ALA A 1 112 ? -4.756 9.099 8.786 1.00 94.12 112 ALA A O 1
ATOM 841 N N . LYS A 1 113 ? -5.165 7.502 10.322 1.00 92.75 113 LYS A N 1
ATOM 842 C CA . LYS A 1 113 ? -3.876 6.819 10.145 1.00 92.75 113 LYS A CA 1
ATOM 843 C C . LYS A 1 113 ? -3.742 6.191 8.755 1.00 92.75 113 LYS A C 1
ATOM 845 O O . LYS A 1 113 ? -2.738 6.434 8.097 1.00 92.75 113 LYS A O 1
ATOM 850 N N . VAL A 1 114 ? -4.783 5.492 8.272 1.00 93.69 114 VAL A N 1
ATOM 851 C CA . VAL A 1 114 ? -4.807 4.963 6.889 1.00 93.69 114 VAL A CA 1
ATOM 852 C C . VAL A 1 114 ? -4.551 6.100 5.895 1.00 93.69 114 VAL A C 1
ATOM 854 O O . VAL A 1 114 ? -3.694 5.999 5.021 1.00 93.69 114 VAL A O 1
ATOM 857 N N . ASP A 1 115 ? -5.282 7.206 6.023 1.00 94.75 115 ASP A N 1
ATOM 858 C CA . ASP A 1 115 ? -5.163 8.332 5.097 1.00 94.75 115 ASP A CA 1
ATOM 859 C C . ASP A 1 115 ? -3.786 9.004 5.156 1.00 94.75 115 ASP A C 1
ATOM 861 O O . ASP A 1 115 ? -3.254 9.424 4.123 1.00 94.75 115 ASP A O 1
ATOM 865 N N . GLU A 1 116 ? -3.194 9.090 6.346 1.00 94.94 116 GLU A N 1
ATOM 866 C CA . GLU A 1 116 ? -1.847 9.608 6.546 1.00 94.94 116 GLU A CA 1
ATOM 867 C C . GLU A 1 116 ? -0.798 8.735 5.854 1.00 94.94 116 GLU A C 1
ATOM 869 O O . GLU A 1 116 ? 0.026 9.269 5.109 1.00 94.94 116 GLU A O 1
ATOM 874 N N . GLU A 1 117 ? -0.859 7.411 6.005 1.00 93.75 117 GLU A N 1
ATOM 875 C CA . GLU A 1 117 ? 0.066 6.495 5.329 1.00 93.75 117 GLU A CA 1
ATOM 876 C C . GLU A 1 117 ? -0.019 6.611 3.809 1.00 93.75 117 GLU A C 1
ATOM 878 O O . GLU A 1 117 ? 1.004 6.765 3.137 1.00 93.75 117 GLU A O 1
ATOM 883 N N . HIS A 1 118 ? -1.235 6.634 3.257 1.00 95.62 118 HIS A N 1
ATOM 884 C CA . HIS A 1 118 ? -1.445 6.839 1.821 1.00 95.62 118 HIS A CA 1
ATOM 885 C C . HIS A 1 118 ? -0.860 8.174 1.356 1.00 95.62 118 HIS A C 1
ATOM 887 O O . HIS A 1 118 ? -0.233 8.251 0.298 1.00 95.62 118 HIS A O 1
ATOM 893 N N . LYS A 1 119 ? -1.019 9.240 2.147 1.00 95.69 119 LYS A N 1
ATOM 894 C CA . LYS A 1 119 ? -0.461 10.564 1.840 1.00 95.69 119 LYS A CA 1
ATOM 895 C C . LYS A 1 119 ? 1.067 10.565 1.877 1.00 95.69 119 LYS A C 1
ATOM 897 O O . LYS A 1 119 ? 1.688 11.151 0.990 1.00 95.69 119 LYS A O 1
ATOM 902 N N . VAL A 1 120 ? 1.672 9.940 2.884 1.00 94.94 120 VAL A N 1
ATOM 903 C CA . VAL A 1 120 ? 3.133 9.823 3.016 1.00 94.94 120 VAL A CA 1
ATOM 904 C C . VAL A 1 120 ? 3.702 9.005 1.860 1.00 94.94 120 VAL A C 1
ATOM 906 O O . VAL A 1 120 ? 4.653 9.444 1.213 1.00 94.94 120 VAL A O 1
ATOM 909 N N . PHE A 1 121 ? 3.077 7.874 1.534 1.00 94.75 121 PHE A N 1
ATOM 910 C CA . PHE A 1 121 ? 3.508 7.015 0.438 1.00 94.75 121 PHE A CA 1
ATOM 911 C C . PHE A 1 121 ? 3.419 7.721 -0.920 1.00 94.75 121 PHE A C 1
ATOM 913 O O . PHE A 1 121 ? 4.378 7.703 -1.690 1.00 94.75 121 PHE A O 1
ATOM 920 N N . LYS A 1 122 ? 2.316 8.423 -1.210 1.00 94.12 122 LYS A N 1
ATOM 921 C CA . LYS A 1 122 ? 2.182 9.216 -2.448 1.00 94.12 122 LYS A CA 1
ATOM 922 C C . LYS A 1 122 ? 3.285 10.253 -2.592 1.00 94.12 122 LYS A C 1
ATOM 924 O O . LYS A 1 122 ? 3.919 10.314 -3.641 1.00 94.12 122 LYS A O 1
ATOM 929 N N . LYS A 1 123 ? 3.553 11.019 -1.530 1.00 93.75 123 LYS A N 1
ATOM 930 C CA . LYS A 1 123 ? 4.646 12.001 -1.521 1.00 93.75 123 LYS A CA 1
ATOM 931 C C . LYS A 1 123 ? 5.996 11.344 -1.785 1.00 93.75 123 LYS A C 1
ATOM 933 O O . LYS A 1 123 ? 6.818 11.903 -2.505 1.00 93.75 123 LYS A O 1
ATOM 938 N N . HIS A 1 124 ? 6.224 10.158 -1.223 1.00 91.19 124 HIS A N 1
ATOM 939 C CA . HIS A 1 124 ? 7.433 9.394 -1.495 1.00 91.19 124 HIS A CA 1
ATOM 940 C C . HIS A 1 124 ? 7.532 9.028 -2.981 1.00 91.19 124 HIS A C 1
ATOM 942 O O . HIS A 1 124 ? 8.539 9.344 -3.612 1.00 91.19 124 HIS A O 1
ATOM 948 N N . VAL A 1 125 ? 6.473 8.471 -3.574 1.00 89.94 125 VAL A N 1
ATOM 949 C CA . VAL A 1 125 ? 6.442 8.133 -5.006 1.00 89.94 125 VAL A CA 1
ATOM 950 C C . VAL A 1 125 ? 6.660 9.366 -5.888 1.00 89.94 125 VAL A C 1
ATOM 952 O O . VAL A 1 125 ? 7.444 9.308 -6.828 1.00 89.94 125 VAL A O 1
ATOM 955 N N . GLU A 1 126 ? 6.036 10.501 -5.582 1.00 89.25 126 GLU A N 1
ATOM 956 C CA . GLU A 1 126 ? 6.251 11.767 -6.303 1.00 89.25 126 GLU A CA 1
ATOM 957 C C . GLU A 1 126 ? 7.701 12.262 -6.198 1.00 89.25 126 GLU A C 1
ATOM 959 O O . GLU A 1 126 ? 8.284 12.723 -7.185 1.00 89.25 126 GLU A O 1
ATOM 964 N N . SER A 1 127 ? 8.321 12.111 -5.025 1.00 87.62 127 SER A N 1
ATOM 965 C CA . SER A 1 127 ? 9.733 12.448 -4.832 1.00 87.62 127 SER A CA 1
ATOM 966 C C . SER A 1 127 ? 10.668 11.565 -5.665 1.00 87.62 127 SER A C 1
ATOM 968 O O . SER A 1 127 ? 11.703 12.049 -6.123 1.00 87.62 127 SER A O 1
ATOM 970 N N . LEU A 1 128 ? 10.296 10.303 -5.922 1.00 82.75 128 LEU A N 1
ATOM 971 C CA . LEU A 1 128 ? 11.063 9.400 -6.787 1.00 82.75 128 LEU A CA 1
ATOM 972 C C . LEU A 1 128 ? 11.028 9.862 -8.245 1.00 82.75 128 LEU A C 1
ATOM 974 O O . LEU A 1 128 ? 12.076 9.911 -8.883 1.00 82.75 128 LEU A O 1
ATOM 978 N N . LYS A 1 129 ? 9.863 10.295 -8.744 1.00 81.38 129 LYS A N 1
ATOM 979 C CA . LYS A 1 129 ? 9.728 10.850 -10.107 1.00 81.38 129 LYS A CA 1
ATOM 980 C C . LYS A 1 129 ? 10.523 12.137 -10.311 1.00 81.38 129 LYS A C 1
ATOM 982 O O . LYS A 1 129 ? 10.877 12.491 -11.427 1.00 81.38 129 LYS A O 1
ATOM 987 N N . SER A 1 130 ? 10.787 12.865 -9.231 1.00 76.50 130 SER A N 1
ATOM 988 C CA . SER A 1 130 ? 11.519 14.132 -9.287 1.00 76.50 130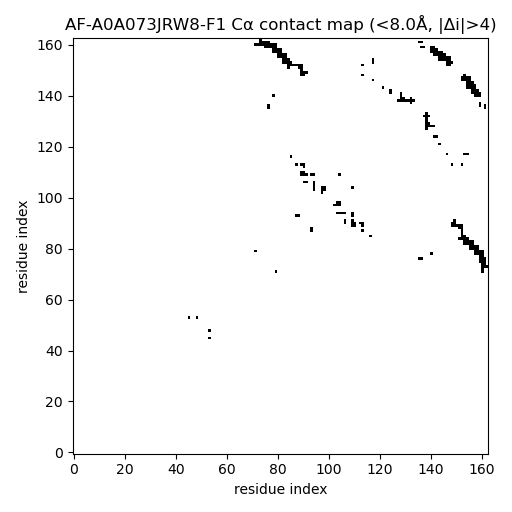 SER A CA 1
ATOM 989 C C . SER A 1 130 ? 13.039 13.934 -9.387 1.00 76.50 130 SER A C 1
ATOM 991 O O . SER A 1 130 ? 13.770 14.889 -9.648 1.00 76.50 130 SER A O 1
ATOM 993 N N . LYS A 1 131 ? 13.539 12.707 -9.183 1.00 71.94 131 LYS A N 1
ATOM 994 C CA . LYS A 1 131 ? 14.954 12.364 -9.361 1.00 71.94 131 LYS A CA 1
ATOM 995 C C . LYS A 1 131 ? 15.226 12.053 -10.833 1.00 71.94 131 LYS A C 1
ATOM 997 O O . LYS A 1 131 ? 14.455 11.326 -11.454 1.00 71.94 131 LYS A O 1
ATOM 1002 N N . LYS A 1 132 ? 16.328 12.598 -11.370 1.00 63.19 132 LYS A N 1
ATOM 1003 C CA . LYS A 1 132 ? 16.820 12.271 -12.721 1.00 63.19 132 LYS A CA 1
ATOM 1004 C C . LYS A 1 132 ? 16.957 10.756 -12.872 1.00 63.19 132 LYS A C 1
ATOM 1006 O O . LYS A 1 132 ? 17.411 10.101 -11.935 1.00 63.19 132 LYS A O 1
ATOM 1011 N N . ASP A 1 133 ? 16.575 10.250 -14.042 1.00 65.44 133 ASP A N 1
ATOM 1012 C CA . ASP A 1 133 ? 16.602 8.826 -14.370 1.00 65.44 133 ASP A CA 1
ATOM 1013 C C . ASP A 1 133 ? 17.971 8.225 -14.031 1.00 65.44 133 ASP A C 1
ATOM 1015 O O . ASP A 1 133 ? 19.013 8.748 -14.435 1.00 65.44 133 ASP A O 1
ATOM 1019 N N . ALA A 1 134 ? 17.974 7.136 -13.261 1.00 59.88 134 ALA A N 1
AT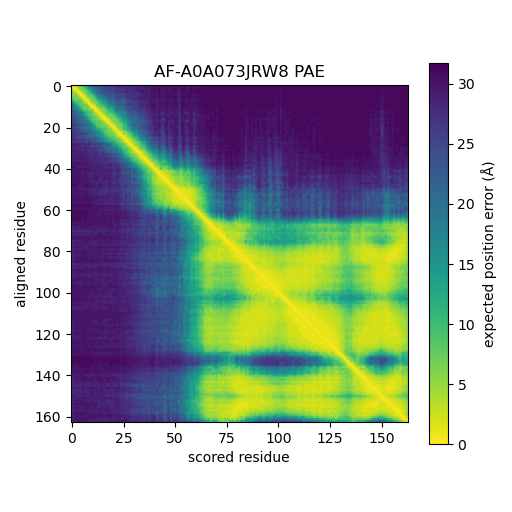OM 1020 C CA . ALA A 1 134 ? 19.188 6.528 -12.714 1.00 59.88 134 ALA A CA 1
ATOM 1021 C C . ALA A 1 134 ? 19.974 5.696 -13.751 1.00 59.88 134 ALA A C 1
ATOM 1023 O O . ALA A 1 134 ? 20.756 4.824 -13.391 1.00 59.88 134 ALA A O 1
ATOM 1024 N N . GLY A 1 135 ? 19.770 5.944 -15.048 1.00 62.00 135 GLY A N 1
ATOM 1025 C CA . GLY A 1 135 ? 20.411 5.230 -16.158 1.00 62.00 135 GLY A CA 1
ATOM 1026 C C . GLY A 1 135 ? 19.899 3.802 -16.389 1.00 62.00 135 GLY A C 1
ATOM 1027 O O . GLY A 1 135 ? 19.895 3.352 -17.530 1.00 62.00 135 GLY A O 1
ATOM 1028 N N . THR A 1 136 ? 19.423 3.111 -15.350 1.00 64.69 136 THR A N 1
ATOM 1029 C CA . THR A 1 136 ? 18.891 1.737 -15.408 1.00 64.69 136 THR A CA 1
ATOM 1030 C C . THR A 1 136 ? 17.376 1.659 -15.594 1.00 64.69 136 THR A C 1
ATOM 1032 O O . THR A 1 136 ? 16.891 0.678 -16.150 1.00 64.69 136 THR A O 1
ATOM 1035 N N . TYR A 1 137 ? 16.619 2.677 -15.174 1.00 70.38 137 TYR A N 1
ATOM 1036 C CA . TYR A 1 137 ? 15.170 2.746 -15.377 1.00 70.38 137 TYR A CA 1
ATOM 1037 C C . TYR A 1 137 ? 14.629 4.176 -15.285 1.00 70.38 137 TYR A C 1
ATOM 1039 O O . TYR A 1 137 ? 15.212 5.053 -14.642 1.00 70.38 137 TYR A O 1
ATOM 1047 N N . GLU A 1 138 ? 13.484 4.399 -15.930 1.00 75.19 138 GLU A N 1
ATOM 1048 C CA . GLU A 1 138 ? 12.809 5.696 -15.955 1.00 75.19 138 GLU A CA 1
ATOM 1049 C C . GLU A 1 138 ? 11.914 5.867 -14.724 1.00 75.19 138 GLU A C 1
ATOM 1051 O O . GLU A 1 138 ? 10.842 5.259 -14.613 1.00 75.19 138 GLU A O 1
ATOM 1056 N N . THR A 1 139 ? 12.322 6.739 -13.803 1.00 76.31 139 THR A N 1
ATOM 1057 C CA . THR A 1 139 ? 11.573 7.016 -12.563 1.00 76.31 139 THR A CA 1
ATOM 1058 C C . THR A 1 139 ? 10.233 7.694 -12.858 1.00 76.31 139 THR A C 1
ATOM 1060 O O . THR A 1 139 ? 9.274 7.546 -12.098 1.00 76.31 139 THR A O 1
ATOM 1063 N N . GLN A 1 140 ? 10.123 8.371 -14.006 1.00 80.00 140 GLN A N 1
ATOM 1064 C CA . GLN A 1 140 ? 8.898 9.024 -14.481 1.00 80.00 140 GLN A CA 1
ATOM 1065 C C . GLN A 1 140 ? 7.758 8.045 -14.774 1.00 80.00 140 GLN A C 1
ATOM 1067 O O . GLN A 1 140 ? 6.582 8.403 -14.652 1.00 80.00 140 GLN A O 1
ATOM 1072 N N . LYS A 1 141 ? 8.089 6.801 -15.143 1.00 84.12 141 LYS A N 1
ATOM 1073 C CA . LYS A 1 141 ? 7.103 5.763 -15.468 1.00 84.12 141 LYS A CA 1
ATOM 1074 C C . LYS A 1 141 ? 6.449 5.152 -14.225 1.00 84.12 141 LYS A C 1
ATOM 1076 O O . LYS A 1 141 ? 5.415 4.496 -14.350 1.00 84.12 141 LYS A O 1
ATOM 1081 N N . VAL A 1 142 ? 6.990 5.403 -13.028 1.00 88.12 142 VAL A N 1
ATOM 1082 C CA . VAL A 1 142 ? 6.400 4.929 -11.771 1.00 88.12 142 VAL A CA 1
ATOM 1083 C C . VAL A 1 142 ? 5.051 5.612 -11.552 1.00 88.12 142 VAL A C 1
ATOM 1085 O O . VAL A 1 142 ? 4.950 6.841 -11.570 1.00 88.12 142 VAL A O 1
ATOM 1088 N N . LYS A 1 143 ? 3.978 4.848 -11.333 1.00 91.19 143 LYS A N 1
ATOM 1089 C CA . LYS A 1 143 ? 2.628 5.412 -11.174 1.00 91.19 143 LYS A CA 1
ATOM 1090 C C . LYS A 1 143 ? 1.765 4.587 -10.230 1.00 91.19 143 LYS A C 1
ATOM 1092 O O . LYS A 1 143 ? 1.590 3.394 -10.434 1.00 91.19 143 LYS A O 1
ATOM 1097 N N . ILE A 1 144 ? 1.146 5.255 -9.257 1.00 93.25 144 ILE A N 1
ATOM 1098 C CA . ILE A 1 144 ? 0.054 4.677 -8.467 1.00 93.25 144 ILE A CA 1
ATOM 1099 C C . ILE A 1 144 ? -1.206 4.651 -9.338 1.00 93.25 144 ILE A C 1
ATOM 1101 O O . ILE A 1 144 ? -1.591 5.661 -9.930 1.00 93.25 144 ILE A O 1
ATOM 1105 N N . THR A 1 145 ? -1.818 3.478 -9.443 1.00 94.12 145 THR A N 1
ATOM 1106 C CA . THR A 1 145 ? -3.003 3.207 -10.269 1.00 94.12 145 THR A CA 1
ATOM 1107 C C . THR A 1 145 ? -4.275 3.089 -9.437 1.00 94.12 145 THR A C 1
ATOM 1109 O O . THR A 1 145 ? -5.344 3.455 -9.922 1.00 94.12 145 THR A O 1
ATOM 1112 N N . HIS A 1 146 ? -4.170 2.620 -8.191 1.00 94.38 146 HIS A N 1
ATOM 1113 C CA . HIS A 1 146 ? -5.309 2.456 -7.295 1.00 94.38 146 HIS A CA 1
ATOM 1114 C C . HIS A 1 146 ? -4.884 2.496 -5.822 1.00 94.38 146 HIS A C 1
ATOM 1116 O O . HIS A 1 146 ? -3.747 2.161 -5.493 1.00 94.38 146 HIS A O 1
ATOM 1122 N N . GLU A 1 147 ? -5.811 2.862 -4.938 1.00 94.38 147 GLU A N 1
ATOM 1123 C CA . GLU A 1 147 ? -5.630 2.871 -3.483 1.00 94.38 147 GLU A CA 1
ATOM 1124 C C . GLU A 1 147 ? -6.631 1.929 -2.823 1.00 94.38 147 GLU A C 1
ATOM 1126 O O . GLU A 1 147 ? -7.839 2.052 -3.017 1.00 94.38 147 GLU A O 1
ATOM 1131 N N . TYR A 1 148 ? -6.128 1.034 -1.984 1.00 94.69 148 TYR A N 1
ATOM 1132 C CA . TYR A 1 148 ? -6.922 0.130 -1.169 1.00 94.69 148 TYR A CA 1
ATOM 1133 C C . TYR A 1 148 ? -6.914 0.600 0.286 1.00 94.69 148 TYR A C 1
ATOM 1135 O O . TYR A 1 148 ? -5.856 0.809 0.876 1.00 94.69 148 TYR A O 1
ATOM 1143 N N . LYS A 1 149 ? -8.106 0.771 0.868 1.00 92.94 149 LYS A N 1
ATOM 1144 C CA . LYS A 1 149 ? -8.283 1.256 2.253 1.00 92.94 149 LYS A CA 1
ATOM 1145 C C . LYS A 1 149 ? -9.215 0.394 3.110 1.00 92.94 149 LYS A C 1
ATOM 1147 O O . LYS A 1 149 ? -9.397 0.669 4.293 1.00 92.94 149 LYS A O 1
ATOM 1152 N N . ASN A 1 150 ? -9.848 -0.611 2.502 1.00 88.62 150 ASN A N 1
ATOM 1153 C CA . ASN A 1 150 ? -10.978 -1.332 3.090 1.00 88.62 150 ASN A CA 1
ATOM 1154 C C . ASN A 1 150 ? -10.629 -2.777 3.460 1.00 88.62 150 ASN A C 1
ATOM 1156 O O . ASN A 1 150 ? -10.511 -3.083 4.639 1.00 88.62 150 ASN A O 1
ATOM 1160 N N . ALA A 1 151 ? -10.520 -3.665 2.465 1.00 85.06 151 ALA A N 1
ATOM 1161 C CA . ALA A 1 151 ? -10.212 -5.081 2.689 1.00 85.06 151 ALA A CA 1
ATOM 1162 C C . ALA A 1 151 ? -8.719 -5.301 2.971 1.00 85.06 151 ALA A C 1
ATOM 1164 O O . ALA A 1 151 ? -8.361 -6.067 3.855 1.00 85.06 151 ALA A O 1
ATOM 1165 N N . ILE A 1 152 ? -7.875 -4.561 2.254 1.00 88.88 152 ILE A N 1
ATOM 1166 C CA . ILE A 1 152 ? -6.437 -4.426 2.483 1.00 88.88 152 ILE A CA 1
ATOM 1167 C C . ILE A 1 152 ? -6.105 -2.934 2.575 1.00 88.88 152 ILE A C 1
ATOM 1169 O O . ILE A 1 152 ? -6.871 -2.097 2.076 1.00 88.88 152 ILE A O 1
ATOM 1173 N N . ASN A 1 153 ? -4.990 -2.605 3.221 1.00 92.19 153 ASN A N 1
ATOM 1174 C CA . ASN A 1 153 ? -4.434 -1.257 3.230 1.00 92.19 153 ASN A CA 1
ATOM 1175 C C . ASN A 1 153 ? -3.196 -1.250 2.335 1.00 92.19 153 ASN A C 1
ATOM 1177 O O . ASN A 1 153 ? -2.243 -1.965 2.616 1.00 92.19 153 ASN A O 1
ATOM 1181 N N . GLY A 1 154 ? -3.214 -0.495 1.242 1.00 93.94 154 GLY A N 1
ATOM 1182 C CA . GLY A 1 154 ? -2.102 -0.495 0.297 1.00 93.94 154 GLY A CA 1
ATOM 1183 C C . GLY A 1 154 ? -2.419 0.207 -1.013 1.00 93.94 154 GLY A C 1
ATOM 1184 O O . GLY A 1 154 ? -3.476 0.818 -1.168 1.00 93.94 154 GLY A O 1
ATOM 1185 N N . VAL A 1 155 ? -1.525 0.105 -1.991 1.00 94.88 155 VAL A N 1
ATOM 1186 C CA . VAL A 1 155 ? -1.694 0.729 -3.309 1.00 94.88 155 VAL A CA 1
ATOM 1187 C C . VAL A 1 155 ? -1.343 -0.222 -4.443 1.00 94.88 155 VAL A C 1
ATOM 1189 O O . VAL A 1 155 ? -0.368 -0.962 -4.366 1.00 94.88 155 VAL A O 1
ATOM 1192 N N . ALA A 1 156 ? -2.107 -0.172 -5.531 1.00 93.81 156 ALA A N 1
ATOM 1193 C CA . ALA A 1 156 ? -1.688 -0.770 -6.793 1.00 93.81 156 ALA A CA 1
ATOM 1194 C C . ALA A 1 156 ? -0.816 0.232 -7.540 1.00 93.81 156 ALA A C 1
ATOM 1196 O O . ALA A 1 156 ? -1.227 1.378 -7.759 1.00 93.81 156 ALA A O 1
ATOM 1197 N N . MET A 1 157 ? 0.356 -0.183 -7.998 1.00 92.94 157 MET A N 1
ATOM 1198 C CA . MET A 1 157 ? 1.248 0.685 -8.751 1.00 92.94 157 MET A CA 1
ATOM 1199 C C . MET A 1 157 ? 1.993 -0.049 -9.856 1.00 92.94 157 MET A C 1
ATOM 1201 O O . MET A 1 157 ? 2.116 -1.270 -9.869 1.00 92.94 157 MET A O 1
ATOM 1205 N N . THR A 1 158 ? 2.467 0.736 -10.809 1.00 91.25 158 THR A N 1
ATOM 1206 C CA . THR A 1 158 ? 3.344 0.297 -11.883 1.00 91.25 158 THR A CA 1
ATOM 1207 C C . THR A 1 158 ? 4.739 0.828 -11.603 1.00 91.25 158 THR A C 1
ATOM 1209 O O . THR A 1 158 ? 4.885 2.028 -11.352 1.00 91.25 158 THR A O 1
ATOM 1212 N N . LEU A 1 159 ? 5.738 -0.049 -11.631 1.00 89.00 159 LEU A N 1
ATOM 1213 C CA . LEU A 1 159 ? 7.152 0.303 -11.508 1.00 89.00 159 LEU A CA 1
ATOM 1214 C C . LEU A 1 159 ? 8.018 -0.621 -12.382 1.00 89.00 159 LEU A C 1
ATOM 1216 O O . LEU A 1 159 ? 7.534 -1.674 -12.794 1.00 89.00 159 LEU A O 1
ATOM 1220 N N . PRO A 1 160 ? 9.261 -0.231 -12.695 1.00 87.25 160 PRO A N 1
ATOM 1221 C CA . PRO A 1 160 ? 10.229 -1.108 -13.353 1.00 87.25 160 PRO A CA 1
ATOM 1222 C C . PRO A 1 160 ? 10.515 -2.363 -12.517 1.00 87.25 160 PRO A C 1
ATOM 1224 O O . PRO A 1 160 ? 10.528 -2.285 -11.290 1.00 87.25 160 PRO A O 1
ATOM 1227 N N . GLY A 1 161 ? 10.742 -3.505 -13.170 1.00 80.50 161 GLY A N 1
ATOM 1228 C CA . GLY A 1 161 ? 11.108 -4.758 -12.496 1.00 80.50 161 GLY A CA 1
ATOM 1229 C C . GLY A 1 161 ? 12.478 -4.707 -11.807 1.00 80.50 161 GLY A C 1
ATOM 1230 O O . GLY A 1 161 ? 12.674 -5.358 -10.786 1.00 80.50 161 GLY A O 1
ATOM 1231 N N . VAL A 1 162 ? 13.396 -3.885 -12.322 1.00 75.94 162 VAL A N 1
ATOM 1232 C CA . VAL A 1 162 ? 14.729 -3.637 -11.744 1.00 75.94 162 VAL A CA 1
ATOM 1233 C C . VAL A 1 162 ? 14.715 -2.497 -10.725 1.00 75.94 162 VAL A C 1
ATOM 1235 O O . VAL A 1 162 ? 14.081 -1.464 -10.950 1.00 75.94 162 VAL A O 1
ATOM 1238 N N . ALA A 1 163 ? 15.445 -2.680 -9.620 1.00 59.97 163 ALA A N 1
ATOM 1239 C CA . ALA A 1 163 ? 15.615 -1.700 -8.541 1.00 59.97 163 ALA A CA 1
ATOM 1240 C C . ALA A 1 163 ? 16.914 -0.890 -8.661 1.00 59.97 163 ALA A C 1
ATOM 1242 O O . ALA A 1 163 ? 17.934 -1.459 -9.113 1.00 59.97 163 ALA A O 1
#

Organism: NCBI:txid574376

pLDDT: mean 73.78, std 17.99, range [35.84, 95.69]

Sequence (163 aa):
MKRRKKGKLLIGTLAVGMLLSQGIPYNVLAESPVELNPVDNVETVLKSLSADQRKALEQLDANPNFTISPDIDANSPELVKVIVEFNQAPAKIEVMKQAAKGKKISSSAASAKVDEEHKVFKKHVESLKSKKDAGTYETQKVKITHEYKNAINGVAMTLPGVA

Foldseek 3Di:
DDDDDDDDDDPDDDPDPDPPDPDDPPPPPPPPPPPPDPPPCPPVVQVPDDPVRVVVVVCVPPDDPDDDDPPQDLPFQDKDKDWDFDPQFALVVNQVVCVVVVHHDDSVRSQVVLVVVVVVVVVVLVVQQVDDDPVRYRSVQKDFDAADRHRTGTTIIIGTSYD

Mean predicted aligned error: 18.04 Å

InterPro domains:
  IPR010259 Peptidase S8 propeptide/proteinase inhibitor I9 [PF05922] (82-159)

Solvent-accessible surface area (backbone atoms only — not comparable to full-atom values): 10447 Å² total; per-residue (Å²): 136,83,88,84,86,90,83,87,86,88,89,83,82,91,82,82,84,84,86,80,76,93,81,71,81,84,72,75,82,66,76,70,82,79,79,79,70,80,70,90,50,60,65,60,57,61,67,70,47,50,74,67,54,48,49,48,56,61,50,69,68,55,68,88,72,85,73,79,61,88,87,60,60,57,85,36,62,54,77,40,80,47,73,49,74,50,94,59,63,17,24,73,55,42,37,51,57,34,46,77,69,76,38,89,62,55,66,64,61,35,40,49,51,53,54,47,51,53,52,53,51,50,52,50,55,54,55,48,42,72,42,78,58,76,84,71,49,64,35,71,69,49,40,82,77,47,78,41,60,68,95,50,24,33,35,32,32,34,37,51,31,44,132

Radius of gyration: 30.55 Å; Cα contacts (8 Å, |Δi|>4): 144; chains: 1; bounding box: 58×104×47 Å

Nearest PDB structures (foldseek):
  8ptj-assembly1_C  TM=2.600E-01  e=1.871E+00  Tilapia lake virus
  8pth-assembly1_C  TM=2.736E-01  e=5.756E+00  Tilapia lake virus